Protein AF-A0A1I2MEX5-F1 (afdb_monomer_lite)

Sequence (62 aa):
MAVELLQQELGRIKLPERKDVHLLCPACRKGKLVTIWRFNSRGPPPADAQILKLMMQLVKKP

Secondary structure (DSSP, 8-state):
-HHHHHHHHH----PPP---S--B-TTTSSSBP---------SSPPPPHHHHHHHHHHHT--

Organism: NCBI:txid655355

Radius of gyration: 22.56 Å; chains: 1; bounding box: 46×30×60 Å

Structure (mmCIF, N/CA/C/O backbone):
data_AF-A0A1I2MEX5-F1
#
_entry.id   AF-A0A1I2MEX5-F1
#
loop_
_atom_site.group_PDB
_atom_site.id
_atom_site.type_symbol
_atom_site.label_atom_id
_atom_site.label_alt_id
_atom_site.label_comp_id
_atom_site.label_asym_id
_atom_site.label_entity_id
_atom_site.label_seq_id
_atom_site.pdbx_PDB_ins_code
_atom_site.Cartn_x
_atom_site.Cartn_y
_atom_site.Cartn_z
_atom_site.occupancy
_atom_site.B_iso_or_equiv
_atom_site.auth_seq_id
_atom_site.auth_comp_id
_atom_site.auth_asym_id
_atom_site.auth_atom_id
_atom_site.pdbx_PDB_model_num
ATOM 1 N N . MET A 1 1 ? -15.870 1.780 22.655 1.00 61.91 1 MET A N 1
ATOM 2 C CA . MET A 1 1 ? -15.143 1.300 23.846 1.00 61.91 1 MET A CA 1
ATOM 3 C C . MET A 1 1 ? -14.050 0.273 23.551 1.00 61.91 1 MET A C 1
ATOM 5 O O . MET A 1 1 ? -12.901 0.626 23.753 1.00 61.91 1 MET A O 1
ATOM 9 N N . ALA A 1 2 ? -14.308 -0.937 23.026 1.00 73.44 2 ALA A N 1
ATOM 10 C CA . ALA A 1 2 ? -13.214 -1.904 22.762 1.00 73.44 2 ALA A CA 1
ATOM 11 C C . ALA A 1 2 ? -12.155 -1.394 21.755 1.00 73.44 2 ALA A C 1
ATOM 13 O O . ALA A 1 2 ? -10.959 -1.603 21.927 1.00 73.44 2 ALA A O 1
ATOM 14 N N . VAL A 1 3 ? -12.600 -0.664 20.728 1.00 73.94 3 VAL A N 1
ATOM 15 C CA . VAL A 1 3 ? -11.731 -0.093 19.683 1.00 73.94 3 VAL A CA 1
ATOM 16 C C . VAL A 1 3 ? -10.807 1.011 20.216 1.00 73.94 3 VAL A C 1
ATOM 18 O O . VAL A 1 3 ? -9.708 1.185 19.702 1.00 73.94 3 VAL A O 1
ATOM 21 N N . GLU A 1 4 ? -11.230 1.757 21.238 1.00 76.94 4 GLU A N 1
ATOM 22 C CA . GLU A 1 4 ? -10.455 2.880 21.789 1.00 76.94 4 GLU A CA 1
ATOM 23 C C . GLU A 1 4 ? -9.310 2.386 22.678 1.00 76.94 4 GLU A C 1
ATOM 25 O O . GLU A 1 4 ? -8.192 2.878 22.553 1.00 76.94 4 GLU A O 1
ATOM 30 N N . LEU A 1 5 ? -9.571 1.358 23.493 1.00 81.38 5 LEU A N 1
ATOM 31 C CA . LEU A 1 5 ? -8.565 0.664 24.305 1.00 81.38 5 LEU A CA 1
ATOM 32 C C . LEU A 1 5 ? -7.461 0.050 23.433 1.00 81.38 5 LEU A C 1
ATOM 34 O O . LEU A 1 5 ? -6.282 0.332 23.631 1.00 81.38 5 LEU A O 1
ATOM 38 N N . LEU A 1 6 ? -7.849 -0.685 22.387 1.00 73.00 6 LEU A N 1
ATOM 39 C CA . LEU A 1 6 ? -6.910 -1.290 21.433 1.00 73.00 6 LEU A CA 1
ATOM 40 C C . LEU A 1 6 ? -5.994 -0.260 20.752 1.00 73.00 6 LEU A C 1
ATOM 42 O O . LEU A 1 6 ? -4.833 -0.545 20.468 1.00 73.00 6 LEU A O 1
ATOM 46 N N . GLN A 1 7 ? -6.498 0.945 20.481 1.00 78.62 7 GLN A N 1
ATOM 47 C CA . GLN A 1 7 ? -5.712 2.005 19.845 1.00 78.62 7 GLN A CA 1
ATOM 48 C C . GLN A 1 7 ? -4.722 2.68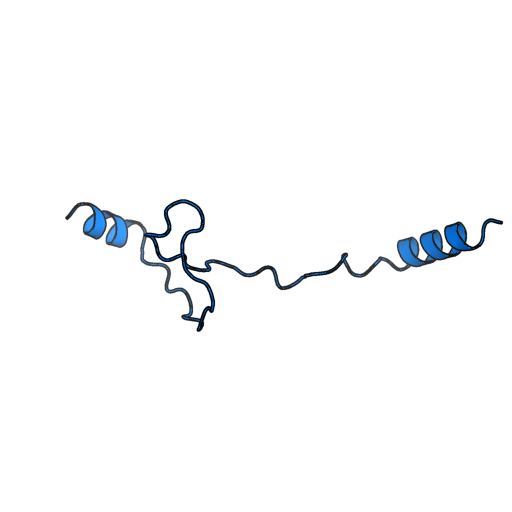6 20.794 1.00 78.62 7 GLN A C 1
ATOM 50 O O . GLN A 1 7 ? -3.718 3.220 20.320 1.00 78.62 7 GLN A O 1
ATOM 55 N N . GLN A 1 8 ? -4.995 2.691 22.101 1.00 79.50 8 GLN A N 1
ATOM 56 C CA . GLN A 1 8 ? -4.060 3.191 23.110 1.00 79.50 8 GLN A CA 1
ATOM 57 C C . GLN A 1 8 ? -2.902 2.215 23.327 1.00 79.50 8 GLN A C 1
ATOM 59 O O . GLN A 1 8 ? -1.757 2.652 23.388 1.00 79.50 8 GLN A O 1
ATOM 64 N N . GLU A 1 9 ? -3.187 0.912 23.385 1.00 82.12 9 GLU A N 1
ATOM 65 C CA . GLU A 1 9 ? -2.176 -0.123 23.641 1.00 82.12 9 GLU A CA 1
ATOM 66 C C . GLU A 1 9 ? -1.231 -0.347 22.451 1.00 82.12 9 GLU A C 1
ATOM 68 O O . GLU A 1 9 ? -0.022 -0.467 22.632 1.00 82.12 9 GLU A O 1
ATOM 73 N N . LEU A 1 10 ? -1.764 -0.374 21.225 1.00 82.75 10 LEU A N 1
ATOM 74 C CA . LEU A 1 10 ? -0.980 -0.644 20.010 1.00 82.75 10 LEU A CA 1
ATOM 75 C C . LEU A 1 10 ? -0.379 0.625 19.382 1.00 82.75 10 LEU A C 1
ATOM 77 O O . LEU A 1 10 ? 0.500 0.544 18.523 1.00 82.75 10 LEU A O 1
ATOM 81 N N . GLY A 1 11 ? -0.867 1.799 19.791 1.00 71.75 11 GLY A N 1
ATOM 82 C CA . GLY A 1 11 ? -0.577 3.075 19.146 1.00 71.75 11 GLY A CA 1
ATOM 83 C C . GLY A 1 11 ? -1.321 3.265 17.816 1.00 71.75 11 GLY A C 1
ATOM 84 O O . GLY A 1 11 ? -1.772 2.326 17.157 1.00 71.75 11 GLY A O 1
ATOM 85 N N . ARG A 1 12 ? -1.457 4.527 17.386 1.00 69.69 12 ARG A N 1
ATOM 86 C CA . ARG A 1 12 ? -1.973 4.874 16.051 1.00 69.69 12 ARG A CA 1
ATOM 87 C C . ARG A 1 12 ? -0.814 5.196 15.119 1.00 69.69 12 ARG A C 1
ATOM 89 O O . ARG A 1 12 ? -0.121 6.195 15.306 1.00 69.69 12 ARG A O 1
ATOM 96 N N . ILE A 1 13 ? -0.660 4.401 14.065 1.00 70.19 13 ILE A N 1
ATOM 97 C CA . ILE A 1 13 ? 0.260 4.723 12.973 1.00 70.19 13 ILE A CA 1
ATOM 98 C C . ILE A 1 13 ? -0.275 5.975 12.264 1.00 70.19 13 ILE A C 1
ATOM 100 O O . ILE A 1 13 ? -1.342 5.946 11.650 1.00 70.19 13 ILE A O 1
ATOM 104 N N . LYS A 1 14 ? 0.461 7.090 12.348 1.00 68.44 14 LYS A N 1
ATOM 105 C CA . LYS A 1 14 ? 0.197 8.275 11.524 1.00 68.44 14 LYS A CA 1
ATOM 106 C C . LYS A 1 14 ? 0.706 8.002 10.112 1.00 68.44 14 LYS A C 1
ATOM 108 O O . LYS A 1 14 ? 1.893 8.154 9.836 1.00 68.44 14 LYS A O 1
ATOM 113 N N . LEU A 1 15 ? -0.190 7.575 9.230 1.00 67.62 15 LEU A N 1
ATOM 114 C CA . LEU A 1 15 ? 0.118 7.437 7.811 1.00 67.62 15 LEU A CA 1
ATOM 115 C C . LEU A 1 15 ? 0.015 8.812 7.127 1.00 67.62 15 LEU A C 1
ATOM 117 O O . LEU A 1 15 ? -0.934 9.548 7.402 1.00 67.62 15 LEU A O 1
ATOM 121 N N . PRO A 1 16 ? 0.959 9.183 6.244 1.00 70.19 16 PRO A N 1
ATOM 122 C CA . PRO A 1 16 ? 0.856 10.415 5.472 1.00 70.19 16 PRO A CA 1
ATOM 123 C C . PRO A 1 16 ? -0.359 10.355 4.538 1.00 70.19 16 PRO A C 1
ATOM 125 O O . PRO A 1 16 ? -0.465 9.456 3.701 1.00 70.19 16 PRO A O 1
ATOM 128 N N . GLU A 1 17 ? -1.268 11.324 4.663 1.00 63.50 17 GLU A N 1
ATOM 129 C CA . GLU A 1 17 ? -2.443 11.418 3.797 1.00 63.50 17 GLU A CA 1
ATOM 130 C C . GLU A 1 17 ? -2.023 11.763 2.363 1.00 63.50 17 GLU A C 1
ATOM 132 O O . GLU A 1 17 ? -1.391 12.787 2.097 1.00 63.50 17 GLU A O 1
ATOM 137 N N . ARG A 1 18 ? -2.380 10.899 1.411 1.00 63.88 18 ARG A N 1
ATOM 138 C CA . ARG A 1 18 ? -2.224 11.150 -0.025 1.00 63.88 18 ARG A CA 1
ATOM 139 C C . ARG A 1 18 ? -3.604 11.199 -0.671 1.00 63.88 18 ARG A C 1
ATOM 141 O O . ARG A 1 18 ? -4.488 10.424 -0.312 1.00 63.88 18 ARG A O 1
ATOM 148 N N . LYS A 1 19 ? -3.794 12.116 -1.628 1.00 62.94 19 LYS A N 1
ATOM 149 C CA . LYS A 1 19 ? -5.010 12.176 -2.453 1.00 62.94 19 LYS A CA 1
ATOM 150 C C . LYS A 1 19 ? -5.057 10.936 -3.344 1.00 62.94 19 LYS A C 1
ATOM 152 O O . LYS A 1 19 ? -4.492 10.928 -4.433 1.00 62.94 19 LYS A O 1
ATOM 157 N N . ASP A 1 20 ? -5.695 9.882 -2.857 1.00 64.38 20 ASP A N 1
ATOM 158 C CA . ASP A 1 20 ? -5.866 8.649 -3.612 1.00 6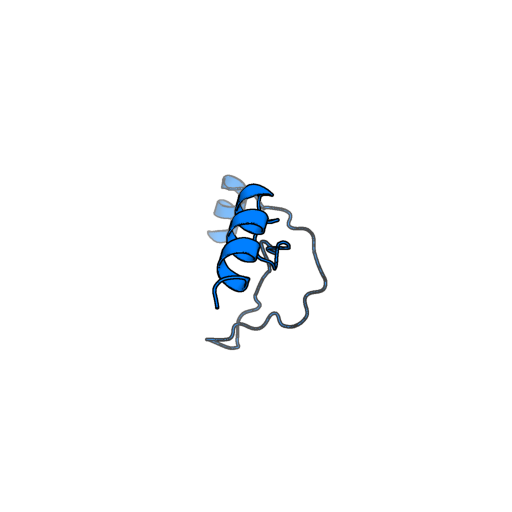4.38 20 ASP A CA 1
ATOM 159 C C . ASP A 1 20 ? -7.155 8.689 -4.431 1.00 64.38 20 ASP A C 1
ATOM 161 O O . ASP A 1 20 ? -8.250 8.942 -3.925 1.00 64.38 20 ASP A O 1
ATOM 165 N N . VAL A 1 21 ? -6.995 8.418 -5.722 1.00 62.72 21 VAL A N 1
ATOM 166 C CA . VAL A 1 21 ? -8.072 8.222 -6.687 1.00 62.72 21 VAL A CA 1
ATOM 167 C C . VAL A 1 21 ? -8.373 6.719 -6.659 1.00 62.72 21 VAL A C 1
ATOM 169 O O . VAL A 1 21 ? -7.448 5.922 -6.779 1.00 62.72 21 VAL A O 1
ATOM 172 N N . HIS A 1 22 ? -9.634 6.320 -6.461 1.00 62.47 22 HIS A N 1
ATOM 173 C CA . HIS A 1 22 ? -10.109 4.917 -6.396 1.00 62.47 22 HIS A CA 1
ATOM 174 C C . HIS A 1 22 ? -9.933 4.181 -5.050 1.00 62.47 22 HIS A C 1
ATOM 176 O O . HIS A 1 22 ? -9.321 3.121 -4.965 1.00 62.47 22 HIS A O 1
ATOM 182 N N . LEU A 1 23 ? -10.548 4.703 -3.986 1.00 67.06 23 LEU A N 1
ATOM 183 C CA . LEU A 1 23 ? -10.532 4.078 -2.657 1.00 67.06 23 LEU A CA 1
ATOM 184 C C . LEU A 1 23 ? -11.771 3.218 -2.349 1.00 67.06 23 LEU A C 1
ATOM 186 O O . LEU A 1 23 ? -12.135 3.111 -1.191 1.00 67.06 23 LEU A O 1
ATOM 190 N N . LEU A 1 24 ? -12.470 2.629 -3.318 1.00 83.38 24 LEU A N 1
ATOM 191 C CA . LEU A 1 24 ? -13.672 1.827 -3.029 1.00 83.38 24 LEU A CA 1
ATOM 192 C C . LEU A 1 24 ? -13.348 0.331 -3.023 1.00 83.38 24 LEU A C 1
ATOM 194 O O . LEU A 1 24 ? -12.691 -0.162 -3.936 1.00 83.38 24 LEU A O 1
ATOM 198 N N . CYS A 1 25 ? -13.802 -0.394 -1.995 1.00 81.56 25 CYS A N 1
ATOM 199 C CA . CYS A 1 25 ? -13.580 -1.836 -1.891 1.00 81.56 25 CYS A CA 1
ATOM 200 C C . CYS A 1 25 ? -14.207 -2.564 -3.098 1.00 81.56 25 CYS A C 1
ATOM 202 O O . CYS A 1 25 ? -15.428 -2.480 -3.270 1.00 81.56 25 CYS A O 1
ATOM 204 N N . PRO A 1 26 ? -13.429 -3.311 -3.904 1.00 82.31 26 PRO A N 1
ATOM 205 C CA . PRO A 1 26 ? -13.942 -3.950 -5.116 1.00 82.31 26 PRO A CA 1
ATOM 206 C C . PRO A 1 26 ? -14.921 -5.093 -4.819 1.00 82.31 26 PRO A C 1
ATOM 208 O O . PRO A 1 26 ? -15.797 -5.366 -5.631 1.00 82.31 26 PRO A O 1
ATOM 211 N N . ALA A 1 27 ? -14.812 -5.732 -3.650 1.00 85.12 27 ALA A N 1
ATOM 212 C CA . ALA A 1 27 ? -15.672 -6.850 -3.269 1.00 85.12 27 ALA A CA 1
ATOM 213 C C . ALA A 1 27 ? -17.046 -6.383 -2.766 1.00 85.12 27 ALA A C 1
ATOM 215 O O . ALA A 1 27 ? -18.081 -6.786 -3.290 1.00 85.12 27 ALA A O 1
ATOM 216 N N . CYS A 1 28 ? -17.070 -5.519 -1.745 1.00 86.75 28 CYS A N 1
ATOM 217 C CA . CYS A 1 28 ? -18.321 -5.129 -1.091 1.00 86.75 28 CYS A CA 1
ATOM 218 C C . CYS A 1 28 ? -18.895 -3.797 -1.582 1.00 86.75 28 CYS A C 1
ATOM 220 O O . CYS A 1 28 ? -20.059 -3.522 -1.309 1.00 86.75 28 CYS A O 1
ATOM 222 N N . ARG A 1 29 ? -18.096 -2.950 -2.251 1.00 81.50 29 ARG A N 1
ATOM 223 C CA . ARG A 1 29 ? -18.458 -1.584 -2.680 1.00 81.50 29 ARG A CA 1
ATOM 224 C C . ARG A 1 29 ? -18.986 -0.665 -1.562 1.00 81.50 29 ARG A C 1
ATOM 226 O O . ARG A 1 29 ? -19.588 0.363 -1.842 1.00 81.50 29 ARG A O 1
ATOM 233 N N . LYS A 1 30 ? -18.755 -1.021 -0.295 1.00 84.06 30 LYS A N 1
ATOM 234 C CA . LYS A 1 30 ? -19.203 -0.260 0.886 1.00 84.06 30 LYS A CA 1
ATOM 235 C C . LYS A 1 30 ? -18.044 0.366 1.663 1.00 84.06 30 LYS A C 1
ATOM 237 O O . LYS A 1 30 ? -18.194 1.442 2.223 1.00 84.06 30 LYS A O 1
ATOM 242 N N . GLY A 1 31 ? -16.894 -0.310 1.710 1.00 81.81 31 GLY A N 1
ATOM 243 C CA . GLY A 1 31 ? -15.717 0.145 2.454 1.00 81.81 31 GLY A CA 1
ATOM 244 C C . GLY A 1 31 ? -14.809 1.069 1.643 1.00 81.81 31 GLY A C 1
ATOM 245 O O . GLY A 1 31 ? -14.672 0.890 0.429 1.00 81.81 31 GLY A O 1
ATOM 246 N N . LYS A 1 32 ? -14.151 2.009 2.335 1.00 83.62 32 LYS A N 1
ATOM 247 C CA . LYS A 1 32 ? -13.076 2.831 1.773 1.00 83.62 32 LYS A CA 1
ATOM 248 C C . LYS A 1 32 ? -11.722 2.150 2.012 1.00 83.62 32 LYS A C 1
ATOM 250 O O . LYS A 1 32 ? -11.385 1.844 3.151 1.00 83.62 32 LYS A O 1
ATOM 255 N N . LEU A 1 33 ? -10.967 1.887 0.952 1.00 79.81 33 LEU A N 1
ATOM 256 C CA . LEU A 1 33 ? -9.602 1.373 1.020 1.00 79.81 33 LEU A CA 1
ATOM 257 C C . LEU A 1 33 ? -8.653 2.471 1.520 1.00 79.81 33 LEU A C 1
ATOM 259 O O . LEU A 1 33 ? -8.892 3.657 1.298 1.00 79.81 33 LEU A O 1
ATOM 263 N N . VAL A 1 34 ? -7.569 2.070 2.181 1.00 76.44 34 VAL A N 1
ATOM 264 C CA . VAL A 1 34 ? -6.485 2.965 2.607 1.00 76.44 34 VAL A CA 1
ATOM 265 C C . VAL A 1 34 ? -5.175 2.375 2.106 1.00 76.44 34 VAL A C 1
ATOM 267 O O . VAL A 1 34 ? -4.873 1.210 2.367 1.00 76.44 34 VAL A O 1
ATOM 270 N N . THR A 1 35 ? -4.397 3.167 1.371 1.00 73.19 35 THR A N 1
ATOM 271 C CA . THR A 1 35 ? -3.084 2.738 0.887 1.00 73.19 35 THR A CA 1
ATOM 272 C C . THR A 1 35 ? -2.074 2.804 2.027 1.00 73.19 35 THR A C 1
ATOM 274 O O . THR A 1 35 ? -1.646 3.886 2.419 1.00 73.19 35 THR A O 1
ATOM 277 N N . ILE A 1 36 ? -1.663 1.646 2.542 1.00 77.94 36 ILE A N 1
ATOM 278 C CA . ILE A 1 36 ? -0.608 1.550 3.565 1.00 77.94 36 ILE A CA 1
ATOM 279 C C . ILE A 1 36 ? 0.802 1.676 2.969 1.00 77.94 36 ILE A C 1
ATOM 281 O O . ILE A 1 36 ? 1.706 2.188 3.622 1.00 77.94 36 ILE A O 1
ATOM 285 N N . TRP A 1 37 ? 0.996 1.233 1.719 1.00 68.38 37 TRP A N 1
ATOM 286 C CA . TRP A 1 37 ? 2.287 1.246 1.031 1.00 68.38 37 TRP A CA 1
ATOM 287 C C . TRP A 1 37 ? 2.112 1.237 -0.493 1.00 68.38 37 TRP A C 1
ATOM 289 O O . TRP A 1 37 ? 1.152 0.667 -1.013 1.00 68.38 37 TRP A O 1
ATOM 299 N N . ARG A 1 38 ? 3.056 1.840 -1.226 1.00 67.56 38 ARG A N 1
ATOM 300 C CA . ARG A 1 38 ? 3.151 1.736 -2.690 1.00 67.56 38 ARG A CA 1
ATOM 301 C C . ARG A 1 38 ? 4.500 1.148 -3.061 1.00 67.56 38 ARG A C 1
ATOM 303 O O . ARG A 1 38 ? 5.524 1.726 -2.725 1.00 67.56 38 ARG A O 1
ATOM 310 N N . PHE A 1 39 ? 4.487 0.064 -3.826 1.00 73.00 39 PHE A N 1
ATOM 311 C CA . PHE A 1 39 ? 5.680 -0.414 -4.512 1.00 73.00 39 PHE A CA 1
ATOM 312 C C . PHE A 1 39 ? 5.942 0.494 -5.718 1.00 73.00 39 PHE A C 1
ATOM 314 O O . PHE A 1 39 ? 5.204 0.493 -6.704 1.00 73.00 39 PHE A O 1
ATOM 321 N N . ASN A 1 40 ? 6.954 1.339 -5.578 1.00 66.12 40 ASN A N 1
ATOM 322 C CA . ASN A 1 40 ? 7.422 2.316 -6.558 1.00 66.12 40 ASN A CA 1
ATOM 323 C C . ASN A 1 40 ? 8.377 1.701 -7.594 1.00 66.12 40 ASN A C 1
ATOM 325 O O . ASN A 1 40 ? 8.539 2.254 -8.678 1.00 66.12 40 ASN A O 1
ATOM 329 N N . SER A 1 41 ? 8.942 0.529 -7.316 1.00 68.44 41 SER A N 1
ATOM 330 C CA . SER A 1 41 ? 9.693 -0.280 -8.274 1.00 68.44 41 SER A CA 1
ATOM 331 C C . SER A 1 41 ? 8.742 -1.081 -9.167 1.00 68.44 41 SER A C 1
ATOM 333 O O . SER A 1 41 ? 8.541 -2.281 -8.991 1.00 68.44 41 SER A O 1
ATOM 335 N N . ARG A 1 42 ? 8.125 -0.414 -10.147 1.00 67.19 42 ARG A N 1
ATOM 336 C CA . ARG A 1 42 ? 7.511 -1.118 -11.280 1.00 67.19 42 ARG A CA 1
ATOM 337 C C . ARG A 1 42 ? 8.547 -1.262 -12.383 1.00 67.19 42 ARG A C 1
ATOM 339 O O . ARG A 1 42 ? 8.761 -0.345 -13.164 1.00 67.19 42 ARG A O 1
ATOM 346 N N . GLY A 1 43 ? 9.192 -2.416 -12.413 1.00 64.06 43 GLY A N 1
ATOM 347 C CA . GLY A 1 43 ? 10.156 -2.794 -13.434 1.00 64.06 43 GLY A CA 1
ATOM 348 C C . GLY A 1 43 ? 10.935 -4.023 -12.980 1.00 64.06 43 GLY A C 1
ATOM 349 O O . GLY A 1 43 ? 11.002 -4.278 -11.773 1.00 64.06 43 GLY A O 1
ATOM 350 N N . PRO A 1 44 ? 11.504 -4.806 -13.909 1.00 61.34 44 PRO A N 1
ATOM 351 C CA . PRO A 1 44 ? 12.524 -5.771 -13.529 1.00 61.34 44 PRO A CA 1
ATOM 352 C C . PRO A 1 44 ? 13.639 -5.038 -12.756 1.00 61.34 44 PRO A C 1
ATOM 354 O O . PRO A 1 44 ? 13.882 -3.855 -13.028 1.00 61.34 44 PRO A O 1
ATOM 357 N N . PRO A 1 45 ? 14.303 -5.694 -11.786 1.00 66.12 45 PRO A N 1
ATOM 358 C CA . PRO A 1 45 ? 15.485 -5.132 -11.140 1.00 66.12 45 PRO A CA 1
ATOM 359 C C . PRO A 1 45 ? 16.460 -4.613 -12.206 1.00 66.12 45 PRO A C 1
ATOM 361 O O . PRO A 1 45 ? 16.500 -5.199 -13.294 1.00 66.12 45 PRO A O 1
ATOM 364 N N . PRO A 1 46 ? 17.243 -3.550 -11.938 1.00 67.06 46 PRO A N 1
ATOM 365 C CA . PRO A 1 46 ? 18.319 -3.170 -12.844 1.00 67.06 46 PRO A CA 1
ATOM 366 C C . PRO A 1 46 ? 19.160 -4.418 -13.114 1.00 67.06 46 PRO A C 1
ATOM 368 O O . PRO A 1 46 ? 19.672 -5.042 -12.184 1.00 67.06 46 PRO A O 1
ATOM 371 N N . ALA A 1 47 ? 19.183 -4.846 -14.377 1.00 66.44 47 ALA A N 1
ATOM 372 C CA . ALA A 1 47 ? 19.824 -6.093 -14.742 1.00 66.44 47 ALA A CA 1
ATOM 373 C C . ALA A 1 47 ? 21.317 -5.974 -14.431 1.00 66.44 47 ALA A C 1
ATOM 375 O O . ALA A 1 47 ? 21.973 -5.023 -14.860 1.00 66.44 47 ALA A O 1
ATOM 376 N N . ASP A 1 48 ? 21.837 -6.9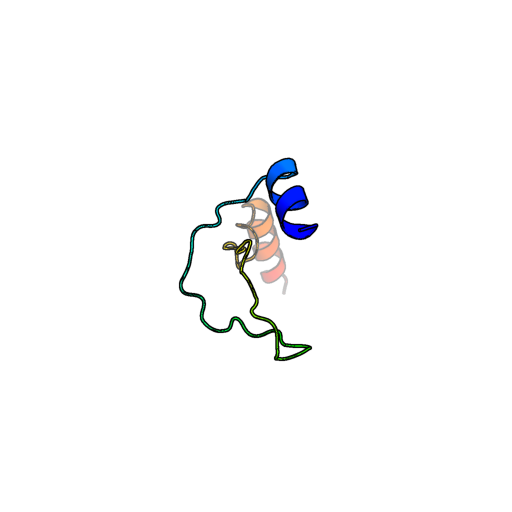41 -13.675 1.00 76.44 48 ASP A N 1
ATOM 377 C CA . ASP A 1 48 ? 23.271 -7.083 -13.460 1.00 76.44 48 ASP A CA 1
ATOM 378 C C . ASP A 1 48 ? 23.976 -7.099 -14.828 1.00 76.44 48 ASP A C 1
ATOM 380 O O . ASP A 1 48 ? 23.467 -7.681 -15.795 1.00 76.44 48 ASP A O 1
ATOM 384 N N . ALA A 1 49 ? 25.138 -6.451 -14.935 1.00 75.56 49 ALA A N 1
AT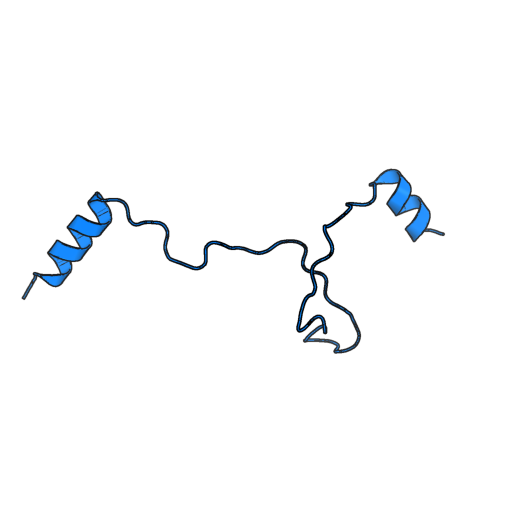OM 385 C CA . ALA A 1 49 ? 25.894 -6.379 -16.184 1.00 75.56 49 ALA A CA 1
ATOM 386 C C . ALA A 1 49 ? 26.163 -7.776 -16.785 1.00 75.56 49 ALA A C 1
ATOM 388 O O . ALA A 1 49 ? 26.208 -7.934 -18.008 1.00 75.56 49 ALA A O 1
ATOM 389 N N . GLN A 1 50 ? 26.275 -8.804 -15.939 1.00 74.25 50 GLN A N 1
ATOM 390 C CA . GLN A 1 50 ? 26.421 -10.199 -16.348 1.00 74.25 50 GLN A CA 1
ATOM 391 C C . GLN A 1 50 ? 25.143 -10.754 -16.992 1.00 74.25 50 GLN A C 1
ATOM 393 O O . GLN A 1 50 ? 25.222 -11.459 -17.999 1.00 74.25 50 GLN A O 1
ATOM 398 N N . ILE A 1 51 ? 23.966 -10.387 -16.474 1.00 77.62 51 ILE A N 1
ATOM 399 C CA . ILE A 1 51 ? 22.662 -10.789 -17.021 1.00 77.62 51 ILE A CA 1
ATOM 400 C C . ILE A 1 51 ? 22.433 -10.120 -18.379 1.00 77.62 51 ILE A C 1
ATOM 402 O O . ILE A 1 51 ? 22.049 -10.799 -19.329 1.00 77.62 51 ILE A O 1
ATOM 406 N N . LEU A 1 52 ? 22.744 -8.826 -18.519 1.00 79.94 52 LE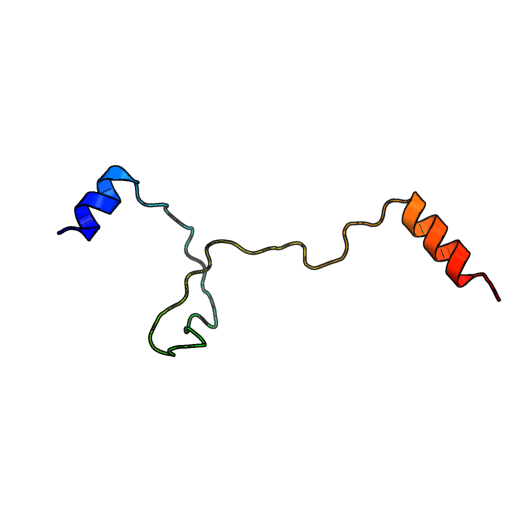U A N 1
ATOM 407 C CA . LEU A 1 52 ? 22.655 -8.127 -19.810 1.00 79.94 52 LEU A CA 1
ATOM 408 C C . LEU A 1 52 ? 23.560 -8.773 -20.864 1.00 79.94 52 LEU A C 1
ATOM 410 O O . LEU A 1 52 ? 23.129 -9.012 -21.993 1.00 79.94 52 LEU A O 1
ATOM 414 N N . LYS A 1 53 ? 24.795 -9.124 -20.486 1.00 81.00 53 LYS A N 1
ATOM 415 C CA . LYS A 1 53 ? 25.741 -9.812 -21.372 1.00 81.00 53 LYS A CA 1
ATOM 416 C C . LYS A 1 53 ? 25.213 -11.179 -21.819 1.00 81.00 53 LYS A C 1
ATOM 418 O O . LYS A 1 53 ? 25.304 -11.493 -23.005 1.00 81.00 53 LYS A O 1
ATOM 423 N N . LEU A 1 54 ? 24.626 -11.956 -20.906 1.00 79.62 54 LEU A N 1
ATOM 424 C CA . LEU A 1 54 ? 24.013 -13.249 -21.219 1.00 79.62 54 LEU A CA 1
ATOM 425 C C . LEU A 1 54 ? 22.806 -13.090 -22.158 1.00 79.62 54 LEU A C 1
ATOM 427 O O . LEU A 1 54 ? 22.710 -13.795 -23.160 1.00 79.62 54 LEU A O 1
ATOM 431 N N . MET A 1 55 ? 21.922 -12.123 -21.898 1.00 78.69 55 MET A N 1
ATOM 432 C CA . MET A 1 55 ? 20.767 -11.847 -22.762 1.00 78.69 55 MET A CA 1
ATOM 433 C C . MET A 1 55 ? 21.197 -11.456 -24.184 1.00 78.69 55 MET A C 1
ATOM 435 O O . MET A 1 55 ? 20.642 -11.965 -25.155 1.00 78.69 55 MET A O 1
ATOM 439 N N . MET A 1 56 ? 22.236 -10.627 -24.332 1.00 78.94 56 MET A N 1
ATOM 440 C CA . MET A 1 56 ? 22.779 -10.256 -25.646 1.00 78.94 56 MET A CA 1
ATOM 441 C C . MET A 1 56 ? 23.419 -11.435 -26.393 1.00 78.94 56 MET A C 1
ATOM 443 O O . MET A 1 56 ? 23.426 -11.442 -27.622 1.00 78.94 56 MET A O 1
ATOM 447 N N . GLN A 1 57 ? 23.968 -12.422 -25.682 1.00 81.12 57 GLN A N 1
ATOM 448 C CA . GLN A 1 57 ? 24.506 -13.645 -26.287 1.00 81.12 57 GLN A CA 1
ATOM 449 C C . GLN A 1 57 ? 23.393 -14.579 -26.775 1.00 81.12 57 GLN A C 1
ATOM 451 O O . GLN A 1 57 ? 23.536 -15.185 -27.834 1.00 81.12 57 GLN A O 1
ATOM 456 N N . LEU A 1 58 ? 22.276 -14.658 -26.045 1.00 75.00 58 LEU A N 1
ATOM 457 C CA . LEU A 1 58 ? 21.119 -15.472 -26.427 1.00 75.00 58 LEU A CA 1
ATOM 458 C C . LEU A 1 58 ? 20.387 -14.911 -27.656 1.00 75.00 58 LEU A C 1
ATOM 460 O O . LEU A 1 58 ? 19.971 -15.686 -28.508 1.00 75.00 58 LEU A O 1
ATOM 464 N N . VAL A 1 59 ? 20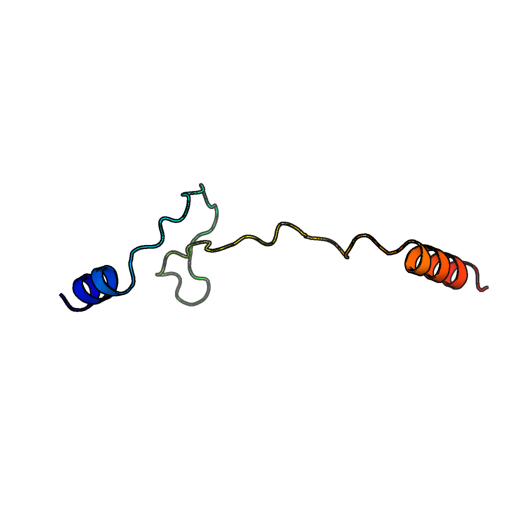.296 -13.582 -27.794 1.00 76.75 59 VAL A N 1
ATOM 465 C CA . VAL A 1 59 ? 19.700 -12.912 -28.973 1.00 76.75 59 VAL A CA 1
ATOM 466 C C . VAL A 1 59 ? 20.550 -13.086 -30.241 1.00 76.75 59 VAL A C 1
ATOM 468 O O . VAL A 1 59 ? 20.032 -13.015 -31.350 1.00 76.75 59 VAL A O 1
ATOM 471 N N . LYS A 1 60 ? 21.860 -13.316 -30.095 1.00 63.94 60 LYS A N 1
ATOM 472 C CA . LYS A 1 60 ? 22.803 -13.482 -31.214 1.00 63.94 60 LYS A CA 1
ATOM 473 C C . LYS A 1 60 ? 22.927 -14.918 -31.724 1.00 63.94 60 LYS A C 1
ATOM 475 O O . LYS A 1 60 ? 23.725 -15.154 -32.629 1.00 63.94 60 LYS A O 1
ATOM 480 N N . LYS A 1 61 ? 22.207 -15.878 -31.140 1.00 51.78 61 LYS A N 1
ATOM 481 C CA . LYS A 1 61 ? 22.222 -17.257 -31.626 1.00 51.78 61 LYS A CA 1
ATOM 482 C C . LYS A 1 61 ? 21.263 -17.348 -32.830 1.00 51.78 61 LYS A C 1
ATOM 484 O O . LYS A 1 61 ? 20.093 -17.027 -32.634 1.00 51.78 61 LYS A O 1
ATOM 489 N N . PRO A 1 62 ? 21.750 -17.673 -34.044 1.00 58.50 62 PRO A N 1
ATOM 490 C CA . PRO A 1 62 ? 20.895 -17.848 -35.218 1.00 58.50 62 PRO A CA 1
ATOM 491 C C . PRO A 1 62 ? 19.931 -19.026 -35.050 1.00 58.50 62 PRO A C 1
ATOM 493 O O . PRO A 1 62 ? 20.261 -19.957 -34.274 1.00 58.50 62 PRO A O 1
#

pLDDT: mean 73.08, std 7.83, range [51.78, 86.75]

Foldseek 3Di:
DVVVVVCVVVPDDPDDDDPDDDQADPPPRPDGHDDPDDDPPPDDDPDDPVRVVVVVVVVPDD